Protein AF-A0A358D9J7-F1 (afdb_monomer)

Structure (mmCIF, N/CA/C/O backbone):
data_AF-A0A358D9J7-F1
#
_entry.id   AF-A0A358D9J7-F1
#
loop_
_atom_site.group_PDB
_atom_site.id
_atom_site.type_symbol
_atom_site.label_atom_id
_atom_site.label_alt_id
_atom_site.label_comp_id
_atom_site.label_asym_id
_atom_site.label_entity_id
_atom_site.label_seq_id
_atom_site.pdbx_PDB_ins_code
_atom_site.Cartn_x
_atom_site.Cartn_y
_atom_site.Cartn_z
_atom_site.occupancy
_atom_site.B_iso_or_equiv
_atom_site.auth_seq_id
_atom_site.auth_comp_id
_atom_site.auth_asym_id
_atom_site.auth_atom_id
_atom_site.pdbx_PDB_model_num
ATOM 1 N N . SER A 1 1 ? 4.243 9.238 10.527 1.00 75.19 1 SER A N 1
ATOM 2 C CA . SER A 1 1 ? 3.297 10.354 10.621 1.00 75.19 1 SER A CA 1
ATOM 3 C C . SER A 1 1 ? 2.630 10.282 11.977 1.00 75.19 1 SER A C 1
ATOM 5 O O . SER A 1 1 ? 2.667 9.205 12.562 1.00 75.19 1 SER A O 1
ATOM 7 N N . ILE A 1 2 ? 2.078 11.383 12.482 1.00 86.69 2 ILE A N 1
ATOM 8 C CA . ILE A 1 2 ? 1.336 11.395 13.754 1.00 86.69 2 ILE A CA 1
ATOM 9 C C . ILE A 1 2 ? -0.074 10.797 13.606 1.00 86.69 2 ILE A C 1
ATOM 11 O O . ILE A 1 2 ? -0.599 10.203 14.537 1.00 86.69 2 ILE A O 1
ATOM 15 N N . ASP A 1 3 ? -0.651 10.893 12.410 1.00 87.81 3 ASP A N 1
ATOM 16 C CA . ASP A 1 3 ? -2.022 10.502 12.066 1.00 87.81 3 ASP A CA 1
ATOM 17 C C . ASP A 1 3 ? -2.129 9.108 11.418 1.00 87.81 3 ASP A C 1
ATOM 19 O O . ASP A 1 3 ? -3.213 8.681 11.025 1.00 87.81 3 ASP A O 1
ATOM 23 N N . GLU A 1 4 ? -1.016 8.376 11.291 1.00 91.81 4 GLU A N 1
ATOM 24 C CA . GLU A 1 4 ? -0.994 7.060 10.650 1.00 91.81 4 GLU A CA 1
ATOM 25 C C . GLU A 1 4 ? -0.140 6.054 11.427 1.00 91.81 4 GLU A C 1
ATOM 27 O O . GLU A 1 4 ? 1.018 6.318 11.759 1.00 91.81 4 GLU A O 1
ATOM 32 N N . ALA A 1 5 ? -0.685 4.851 11.621 1.00 94.06 5 ALA A N 1
ATOM 33 C CA . ALA A 1 5 ? -0.001 3.722 12.240 1.00 94.06 5 ALA A CA 1
ATOM 34 C C . ALA A 1 5 ? -0.247 2.422 11.460 1.00 94.06 5 ALA A C 1
ATOM 36 O O . ALA A 1 5 ? -1.275 2.249 10.805 1.00 94.06 5 ALA A O 1
ATOM 37 N N . PHE A 1 6 ? 0.699 1.485 11.557 1.00 95.50 6 PHE A N 1
ATOM 38 C CA . PHE A 1 6 ? 0.512 0.104 11.111 1.00 95.50 6 PHE A CA 1
ATOM 39 C C . PHE A 1 6 ? 0.346 -0.800 12.324 1.00 95.50 6 PHE A C 1
ATOM 41 O O . PHE A 1 6 ? 1.127 -0.706 13.267 1.00 95.50 6 PHE A O 1
ATOM 48 N N . LEU A 1 7 ? -0.632 -1.701 12.270 1.00 95.25 7 LEU A N 1
ATOM 49 C CA . LEU A 1 7 ? -0.883 -2.688 13.313 1.00 95.25 7 LEU A CA 1
ATOM 50 C C . LEU A 1 7 ? -0.780 -4.090 12.713 1.00 95.25 7 LEU A C 1
ATOM 52 O O . LEU A 1 7 ? -1.409 -4.384 11.698 1.00 95.25 7 LEU A O 1
ATOM 56 N N . ASP A 1 8 ? -0.011 -4.962 13.361 1.00 95.25 8 ASP A N 1
ATOM 57 C CA . ASP A 1 8 ? -0.056 -6.398 13.099 1.00 95.25 8 ASP A CA 1
ATOM 58 C C . ASP A 1 8 ? -1.020 -7.055 14.085 1.00 95.25 8 ASP A C 1
ATOM 60 O O . ASP A 1 8 ? -0.745 -7.161 15.279 1.00 95.25 8 ASP A O 1
ATOM 64 N N . VAL A 1 9 ? -2.171 -7.487 13.578 1.00 94.75 9 VAL A N 1
ATOM 65 C CA . VAL A 1 9 ? -3.246 -8.049 14.403 1.00 94.75 9 VAL A CA 1
ATOM 66 C C . VAL A 1 9 ? -3.216 -9.574 14.472 1.00 94.75 9 VAL A C 1
ATOM 68 O O . VAL A 1 9 ? -4.110 -10.157 15.079 1.00 94.75 9 VAL A O 1
ATOM 71 N N . ARG A 1 10 ? -2.218 -10.254 13.882 1.00 92.75 10 ARG A N 1
ATOM 72 C CA . ARG A 1 10 ? -2.178 -11.730 13.815 1.00 92.75 10 ARG A CA 1
ATOM 73 C C . ARG A 1 10 ? -2.322 -12.382 15.193 1.00 92.75 10 ARG A C 1
ATOM 75 O O . ARG A 1 10 ? -3.147 -13.281 15.344 1.00 92.75 10 ARG A O 1
ATOM 82 N N . GLY A 1 11 ? -1.600 -11.876 16.195 1.00 93.00 11 GLY A N 1
ATOM 83 C CA . GLY A 1 11 ? -1.674 -12.361 17.580 1.00 93.00 11 GLY A CA 1
ATOM 84 C C . GLY A 1 11 ? -2.964 -11.983 18.324 1.00 93.00 11 GLY A C 1
ATOM 85 O O . GLY A 1 11 ? -3.346 -12.655 19.275 1.00 93.00 11 GLY A O 1
ATOM 86 N N . ALA A 1 12 ? -3.678 -10.953 17.866 1.00 92.94 12 ALA A N 1
ATOM 87 C CA . ALA A 1 12 ? -4.896 -10.443 18.498 1.00 92.94 12 ALA A CA 1
ATOM 88 C C . ALA A 1 12 ? -6.167 -11.201 18.069 1.00 92.94 12 ALA A C 1
ATOM 90 O O . ALA A 1 12 ? -7.204 -11.086 18.721 1.00 92.94 12 ALA A O 1
ATOM 91 N N . ARG A 1 13 ? -6.099 -12.002 16.995 1.00 93.31 13 ARG A N 1
ATOM 92 C CA . ARG A 1 13 ? -7.280 -12.618 16.362 1.00 93.31 13 ARG A CA 1
ATOM 93 C C . ARG A 1 13 ? -8.073 -13.554 17.271 1.00 93.31 13 ARG A C 1
ATOM 95 O O . ARG A 1 13 ? -9.287 -13.643 17.132 1.00 93.31 13 ARG A O 1
ATOM 102 N N . ARG A 1 14 ? -7.405 -14.254 18.194 1.00 93.31 14 ARG A N 1
ATOM 103 C CA . ARG A 1 14 ? -8.075 -15.160 19.146 1.00 93.31 14 ARG A CA 1
ATOM 104 C C . ARG A 1 14 ? -8.889 -14.412 20.201 1.00 93.31 14 ARG A C 1
ATOM 106 O O . ARG A 1 14 ? -9.892 -14.937 20.657 1.00 93.31 14 ARG A O 1
ATOM 113 N N . LEU A 1 15 ? -8.452 -13.210 20.573 1.00 94.50 15 LEU A N 1
ATOM 114 C CA . LEU A 1 15 ? -9.084 -12.396 21.612 1.00 94.50 15 LEU A CA 1
ATOM 115 C C . LEU A 1 15 ? -10.160 -11.472 21.033 1.00 94.50 15 LEU A C 1
ATOM 117 O 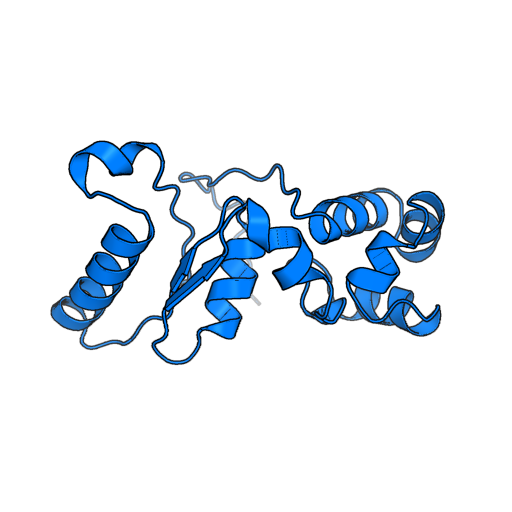O . LEU A 1 15 ? -11.228 -11.325 21.610 1.00 94.50 15 LEU A O 1
ATOM 121 N N . TRP A 1 16 ? -9.877 -10.867 19.878 1.00 94.12 16 TRP A N 1
ATOM 122 C CA . TRP A 1 16 ? -10.671 -9.764 19.326 1.00 94.12 16 TRP A CA 1
ATOM 123 C C . TRP A 1 16 ? -11.357 -10.103 17.992 1.00 94.12 16 TRP A C 1
ATOM 125 O O . TRP A 1 16 ? -12.042 -9.267 17.402 1.00 94.12 16 TRP A O 1
ATOM 135 N N . GLY A 1 17 ? -11.188 -11.333 17.501 1.00 95.00 17 GLY A N 1
ATOM 136 C CA . GLY A 1 17 ? -11.842 -11.837 16.297 1.00 95.00 17 GLY A CA 1
ATOM 137 C C . GLY A 1 17 ? -11.128 -11.487 14.988 1.00 95.00 17 GLY A C 1
ATOM 138 O O . GLY A 1 17 ? -9.905 -11.371 14.906 1.00 95.00 17 GLY A O 1
ATOM 139 N N . SER A 1 18 ? -11.902 -11.390 13.905 1.00 95.06 18 SER A N 1
ATOM 140 C CA . SER A 1 18 ? -11.356 -11.162 12.560 1.00 95.06 18 SER A CA 1
ATOM 141 C C . SER A 1 18 ? -10.675 -9.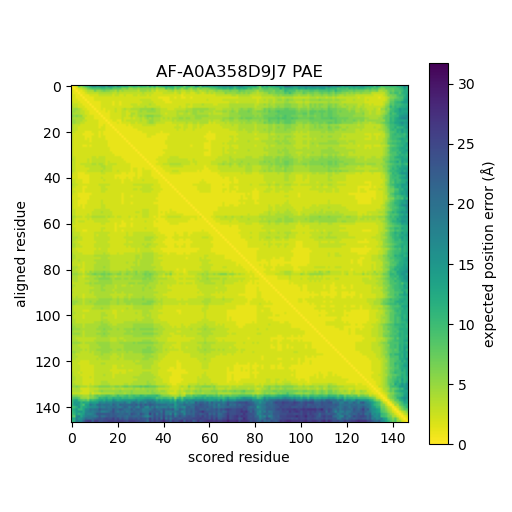786 12.428 1.00 95.06 18 SER A C 1
ATOM 143 O O . SER A 1 18 ? -11.064 -8.849 13.129 1.00 95.06 18 SER A O 1
ATOM 145 N N . PRO A 1 19 ? -9.731 -9.596 11.481 1.00 93.69 19 PRO A N 1
ATOM 146 C CA . PRO A 1 19 ? -9.177 -8.271 11.187 1.00 93.69 19 PRO A CA 1
ATOM 147 C C . PRO A 1 19 ? -10.247 -7.201 10.919 1.00 93.69 19 PRO A C 1
ATOM 149 O O . PRO A 1 19 ? -10.089 -6.062 11.346 1.00 93.69 19 PRO A O 1
ATOM 152 N N . GLY A 1 20 ? -11.367 -7.565 10.281 1.00 95.69 20 GLY A N 1
ATOM 153 C CA . GLY A 1 20 ? -12.490 -6.650 10.053 1.00 95.69 20 GLY A CA 1
ATOM 154 C C . GLY A 1 20 ? -13.279 -6.302 11.318 1.00 95.69 20 GLY A C 1
ATOM 155 O O . GLY A 1 20 ? -13.796 -5.192 11.437 1.00 95.69 20 GLY A O 1
ATOM 156 N N . THR A 1 21 ? -13.359 -7.217 12.285 1.00 97.06 21 THR A N 1
ATOM 157 C CA . THR A 1 21 ? -13.919 -6.937 13.618 1.00 97.06 21 THR A CA 1
ATOM 158 C C . THR A 1 21 ? -13.026 -5.953 14.366 1.00 97.06 21 THR A C 1
ATOM 160 O O . THR A 1 21 ? -13.506 -4.915 14.816 1.00 97.06 21 THR A O 1
ATOM 163 N N . ILE A 1 22 ? -11.720 -6.228 14.406 1.00 97.06 22 ILE A N 1
ATOM 164 C CA . ILE A 1 22 ? -10.724 -5.368 15.058 1.00 97.06 22 ILE A CA 1
ATOM 165 C C . ILE A 1 22 ? -10.721 -3.968 14.429 1.00 97.06 22 ILE A C 1
ATOM 167 O O . ILE A 1 22 ? -10.742 -2.973 15.146 1.00 97.06 22 ILE A O 1
ATOM 171 N N . ALA A 1 23 ? -10.761 -3.873 13.098 1.00 96.94 23 ALA A N 1
ATOM 172 C CA . ALA A 1 23 ? -10.788 -2.596 12.392 1.00 96.94 23 ALA A CA 1
ATOM 173 C C . ALA A 1 23 ? -12.036 -1.757 12.718 1.00 96.94 23 ALA A C 1
ATOM 175 O O . ALA A 1 23 ? -11.918 -0.557 12.955 1.00 96.94 23 ALA A O 1
ATOM 176 N N . ARG A 1 24 ? -13.228 -2.372 12.767 1.00 97.81 24 ARG A N 1
ATOM 177 C CA . ARG A 1 24 ? -14.465 -1.673 13.164 1.00 97.81 24 ARG A CA 1
ATOM 178 C C . ARG A 1 24 ? -14.413 -1.200 14.613 1.00 97.81 24 ARG A C 1
ATOM 180 O O . ARG A 1 24 ? -14.768 -0.057 14.879 1.00 97.81 24 ARG A O 1
ATOM 187 N N . MET A 1 25 ? -13.923 -2.051 15.514 1.00 97.25 25 MET A N 1
ATOM 188 C CA . MET A 1 25 ? -13.727 -1.705 16.923 1.00 97.25 25 MET A CA 1
ATOM 189 C C . MET A 1 25 ? -12.777 -0.511 17.079 1.00 97.25 25 MET A C 1
ATOM 191 O O . MET A 1 25 ? -13.093 0.421 17.809 1.00 97.25 25 MET A O 1
ATOM 195 N N . LEU A 1 26 ? -11.645 -0.503 16.366 1.00 96.19 26 LEU A N 1
ATOM 196 C CA . LEU A 1 26 ? -10.693 0.612 16.392 1.00 96.19 26 LEU A CA 1
ATOM 197 C C . LEU A 1 26 ? -11.325 1.918 15.907 1.00 96.19 26 LEU A C 1
ATOM 199 O O . LEU A 1 26 ? -11.147 2.945 16.551 1.00 96.19 26 LEU A O 1
ATOM 203 N N . ARG A 1 27 ? -12.085 1.886 14.807 1.00 97.69 27 ARG A N 1
ATOM 204 C CA . ARG A 1 27 ? -12.767 3.081 14.285 1.00 97.69 27 ARG A CA 1
ATOM 205 C C . ARG A 1 27 ? -13.776 3.655 15.278 1.00 97.69 27 ARG A C 1
ATOM 207 O O . ARG A 1 27 ? -13.776 4.863 15.494 1.00 97.69 27 ARG A O 1
ATOM 214 N N . ALA A 1 28 ? -14.596 2.797 15.889 1.00 98.00 28 ALA A N 1
ATOM 215 C CA . ALA A 1 28 ? -15.546 3.211 16.921 1.00 98.00 28 ALA A CA 1
ATOM 216 C C . ALA A 1 28 ? -14.818 3.825 18.123 1.00 98.00 28 ALA A C 1
ATOM 218 O O . ALA A 1 28 ? -15.101 4.949 18.510 1.00 98.00 28 ALA A O 1
ATOM 219 N N . ARG A 1 29 ? -13.784 3.147 18.628 1.00 97.56 29 ARG A N 1
ATOM 220 C CA . ARG A 1 29 ? -13.011 3.621 19.778 1.00 97.56 29 ARG A CA 1
ATOM 221 C C . ARG A 1 29 ? -12.309 4.958 19.523 1.00 97.56 29 ARG A C 1
ATOM 223 O O . ARG A 1 29 ? -12.331 5.821 20.389 1.00 97.56 29 ARG A O 1
ATOM 230 N N . VAL A 1 30 ? -11.728 5.160 18.335 1.00 97.31 30 VAL A N 1
ATOM 231 C CA . VAL A 1 30 ? -11.126 6.452 17.957 1.00 97.31 30 VAL A CA 1
ATOM 232 C C . VAL A 1 30 ? -12.180 7.557 17.956 1.00 97.31 30 VAL A C 1
ATOM 234 O O . VAL A 1 30 ? -11.925 8.626 18.512 1.00 97.31 30 VAL A O 1
ATOM 237 N N . ARG A 1 31 ? -13.370 7.305 17.393 1.00 97.94 31 ARG A N 1
ATOM 238 C CA . ARG A 1 31 ? -14.482 8.261 17.455 1.00 97.94 31 ARG A CA 1
ATOM 239 C C . ARG A 1 31 ? -14.864 8.577 18.897 1.00 97.94 31 ARG A C 1
ATOM 241 O O . ARG A 1 31 ? -14.969 9.753 19.224 1.00 97.94 31 ARG A O 1
ATOM 248 N N . ASP A 1 32 ? -15.082 7.555 19.713 1.00 98.38 32 ASP A N 1
ATOM 249 C CA . ASP A 1 32 ? -15.618 7.707 21.067 1.00 98.38 32 ASP A CA 1
ATOM 250 C C . ASP A 1 32 ? -14.630 8.433 21.989 1.00 98.38 32 ASP A C 1
ATOM 252 O O . ASP A 1 32 ? -15.030 9.282 22.780 1.00 98.38 32 ASP A O 1
ATOM 256 N N . GLU A 1 33 ? -13.331 8.142 21.864 1.00 98.19 33 GLU A N 1
ATOM 257 C CA . GLU A 1 33 ? -12.296 8.710 22.736 1.00 98.19 33 GLU A CA 1
ATOM 258 C C . GLU A 1 33 ? -11.792 10.087 22.276 1.00 98.19 33 GLU A C 1
ATOM 260 O O . GLU A 1 33 ? -11.321 10.867 23.100 1.00 98.19 33 GLU A O 1
ATOM 265 N N . THR A 1 34 ? -11.857 10.400 20.975 1.00 97.12 34 THR A N 1
ATOM 266 C CA . THR A 1 34 ? -11.231 11.623 20.422 1.00 97.12 34 THR A CA 1
ATOM 267 C C . THR A 1 34 ? -12.194 12.550 19.685 1.00 97.12 34 THR A C 1
ATOM 269 O O . THR A 1 34 ? -11.841 13.684 19.374 1.00 97.12 34 THR A O 1
ATOM 272 N N . GLY A 1 35 ? -13.391 12.074 19.341 1.00 97.50 35 GLY A N 1
ATOM 273 C CA . GLY A 1 35 ? -14.318 12.772 18.454 1.00 97.50 35 GLY A CA 1
ATOM 274 C C . GLY A 1 35 ? -13.932 12.734 16.968 1.00 97.50 35 GLY A C 1
ATOM 275 O O . GLY A 1 35 ? -14.690 13.251 16.148 1.00 97.50 35 GLY A O 1
ATOM 276 N N . LEU A 1 36 ? -12.813 12.105 16.577 1.00 96.94 36 LEU A N 1
ATOM 277 C CA . LEU A 1 36 ? -12.277 12.114 15.203 1.00 96.94 36 LEU A CA 1
ATOM 278 C C . LEU A 1 36 ? -12.642 10.862 14.381 1.00 96.94 36 LEU A C 1
ATOM 280 O O . LEU A 1 36 ? -12.862 9.780 14.918 1.00 96.94 36 LEU A O 1
ATOM 284 N N . THR A 1 37 ? -12.779 11.023 13.053 1.00 97.06 37 THR A N 1
ATOM 285 C CA . THR A 1 37 ? -12.956 9.896 12.111 1.00 97.06 37 THR A CA 1
ATOM 286 C C . THR A 1 37 ? -11.597 9.256 11.853 1.00 97.06 37 THR A C 1
ATOM 288 O O . THR A 1 37 ? -10.567 9.931 11.874 1.00 97.06 37 THR A O 1
ATOM 291 N N . CYS A 1 38 ? -11.579 7.968 11.518 1.00 96.62 38 CYS A N 1
ATOM 292 C CA . CYS A 1 38 ? -10.403 7.373 10.899 1.00 96.62 38 CYS A CA 1
ATOM 293 C C . CYS A 1 38 ? -10.801 6.360 9.826 1.00 96.62 38 CYS A C 1
ATOM 295 O O . CYS A 1 38 ? -11.805 5.648 9.933 1.00 96.62 38 CYS A O 1
ATOM 297 N N . SER A 1 39 ? -9.993 6.316 8.769 1.00 98.19 39 SER A N 1
ATOM 298 C CA . SER A 1 39 ? -10.109 5.317 7.713 1.00 98.19 39 SER A CA 1
ATOM 299 C C . SER A 1 39 ? -9.130 4.186 7.970 1.00 98.19 39 SER A C 1
ATOM 301 O O . SER A 1 39 ? -7.979 4.422 8.338 1.00 98.19 39 SER A O 1
ATOM 303 N N . VAL A 1 40 ? -9.575 2.950 7.762 1.00 98.31 40 VAL A N 1
ATOM 304 C CA . VAL A 1 40 ? -8.753 1.759 7.996 1.00 98.31 40 VAL A CA 1
ATOM 305 C C . VAL A 1 40 ? -8.666 0.931 6.720 1.00 98.31 40 VAL A C 1
ATOM 307 O O . VAL A 1 40 ? -9.653 0.733 6.011 1.00 98.31 40 VAL A O 1
ATOM 310 N N . GLY A 1 41 ? -7.458 0.460 6.426 1.00 98.06 41 GLY A N 1
ATOM 311 C CA . GLY A 1 41 ? -7.175 -0.521 5.388 1.00 98.06 41 GLY A CA 1
ATOM 312 C C . GLY A 1 41 ? -6.593 -1.774 6.025 1.00 98.06 41 GLY A C 1
ATOM 313 O O . GLY A 1 41 ? -5.678 -1.668 6.842 1.00 98.06 41 GLY A O 1
ATOM 314 N N . ALA A 1 42 ? -7.105 -2.948 5.668 1.00 97.81 42 ALA A N 1
ATOM 315 C CA . ALA A 1 42 ? -6.592 -4.228 6.151 1.00 97.81 42 ALA A CA 1
ATOM 316 C C . ALA A 1 42 ? -6.243 -5.140 4.973 1.00 97.81 42 ALA A C 1
ATOM 318 O O . ALA A 1 42 ? -7.040 -5.289 4.051 1.00 97.81 42 ALA A O 1
ATOM 319 N N . ALA A 1 43 ? -5.059 -5.748 5.009 1.00 97.56 43 ALA A N 1
ATOM 320 C CA . ALA A 1 43 ? -4.594 -6.690 3.995 1.00 97.56 43 ALA A CA 1
ATOM 321 C C . ALA A 1 43 ? -3.499 -7.608 4.558 1.00 97.56 43 ALA A C 1
ATOM 323 O O . ALA A 1 43 ? -3.028 -7.402 5.678 1.00 97.56 43 ALA A O 1
ATOM 324 N N . ALA A 1 44 ? -3.068 -8.593 3.765 1.00 96.06 44 ALA A N 1
ATOM 325 C CA . ALA A 1 44 ? -2.003 -9.529 4.136 1.00 96.06 44 ALA A CA 1
ATOM 326 C C . ALA A 1 44 ? -0.621 -8.863 4.282 1.00 96.06 44 ALA A C 1
ATOM 328 O O . ALA A 1 44 ? 0.214 -9.334 5.052 1.00 96.06 44 ALA A O 1
ATOM 329 N N . THR A 1 45 ? -0.378 -7.752 3.576 1.00 96.81 45 THR A N 1
ATOM 330 C CA . THR A 1 45 ? 0.900 -7.032 3.612 1.00 96.81 45 THR A CA 1
ATOM 331 C C . THR A 1 45 ? 0.731 -5.539 3.879 1.00 96.81 45 THR A C 1
ATOM 333 O O . THR A 1 45 ? -0.312 -4.947 3.588 1.00 96.81 45 THR A O 1
ATOM 336 N N . LYS A 1 46 ? 1.778 -4.897 4.424 1.00 95.94 46 LYS A N 1
ATOM 337 C CA . LYS A 1 46 ? 1.760 -3.459 4.761 1.00 95.94 46 LYS A CA 1
ATOM 338 C C . LYS A 1 46 ? 1.486 -2.584 3.545 1.00 95.94 46 LYS A C 1
ATOM 340 O O . LYS A 1 46 ? 0.727 -1.626 3.647 1.00 95.94 46 LYS A O 1
ATOM 345 N N . HIS A 1 47 ? 2.094 -2.913 2.410 1.00 96.88 47 HIS A N 1
ATOM 346 C CA . HIS A 1 47 ? 1.860 -2.222 1.149 1.00 96.88 47 HIS A CA 1
ATOM 347 C C . HIS A 1 47 ? 0.386 -2.179 0.753 1.00 96.88 47 HIS A C 1
ATOM 349 O O . HIS A 1 47 ? -0.165 -1.091 0.577 1.00 96.88 47 HIS A O 1
ATOM 355 N N . VAL A 1 48 ? -0.262 -3.340 0.687 1.00 98.00 48 VAL A N 1
ATOM 356 C CA . VAL A 1 48 ? -1.666 -3.426 0.276 1.00 98.00 48 VAL A CA 1
ATOM 357 C C . VAL A 1 48 ? -2.570 -2.779 1.326 1.00 98.00 48 VAL A C 1
ATOM 359 O O . VAL A 1 48 ? -3.481 -2.038 0.969 1.00 98.00 48 VAL A O 1
ATOM 362 N N . ALA A 1 49 ? -2.269 -2.950 2.620 1.00 97.75 49 ALA A N 1
ATOM 363 C CA . ALA A 1 49 ? -3.020 -2.312 3.702 1.00 97.75 49 ALA A CA 1
ATOM 364 C C . ALA A 1 49 ? -2.951 -0.776 3.627 1.00 97.75 49 ALA A C 1
ATOM 366 O O . ALA A 1 49 ? -3.965 -0.104 3.813 1.00 97.75 49 ALA A O 1
ATOM 367 N N . LYS A 1 50 ? -1.781 -0.212 3.295 1.00 96.94 50 LYS A N 1
ATOM 368 C CA . LYS A 1 50 ? -1.601 1.236 3.114 1.00 96.94 50 LYS A CA 1
ATOM 369 C C . LYS A 1 50 ? -2.363 1.768 1.903 1.00 96.94 50 LYS A C 1
ATOM 371 O O . LYS A 1 50 ? -2.955 2.840 1.976 1.00 96.94 50 LYS A O 1
ATOM 376 N N . MET A 1 51 ? -2.365 1.034 0.793 1.00 97.50 51 MET A N 1
ATOM 377 C CA . MET A 1 51 ? -3.156 1.416 -0.379 1.00 97.50 51 MET A CA 1
ATOM 378 C C . MET A 1 51 ? -4.656 1.350 -0.081 1.00 97.50 51 MET A C 1
ATOM 380 O O . MET A 1 51 ? -5.389 2.283 -0.404 1.00 97.50 51 MET A O 1
ATOM 384 N N . ALA A 1 52 ? -5.100 0.283 0.586 1.00 97.75 52 ALA A N 1
ATOM 385 C CA . ALA A 1 52 ? -6.487 0.117 0.991 1.00 97.75 52 ALA A CA 1
ATOM 386 C C . ALA A 1 52 ? -6.947 1.235 1.939 1.00 97.75 52 ALA A C 1
ATOM 388 O O . ALA A 1 52 ? -8.050 1.746 1.771 1.00 97.75 52 ALA A O 1
ATOM 389 N N . SER A 1 53 ? -6.101 1.661 2.887 1.00 97.31 53 SER A N 1
ATOM 390 C CA . SER A 1 53 ? -6.449 2.737 3.823 1.00 97.31 53 SER A CA 1
ATOM 391 C C . SER A 1 53 ? -6.540 4.101 3.147 1.00 97.31 53 SER A C 1
ATOM 393 O O . SER A 1 53 ? -7.390 4.904 3.513 1.00 97.31 53 SER A O 1
ATOM 395 N N . THR A 1 54 ? -5.703 4.370 2.142 1.00 96.06 54 THR A N 1
ATOM 396 C CA . THR A 1 54 ? -5.822 5.587 1.330 1.00 96.06 54 THR A CA 1
ATOM 397 C C . THR A 1 54 ? -7.116 5.583 0.515 1.00 96.06 54 THR A C 1
ATOM 399 O O . THR A 1 54 ? -7.801 6.600 0.477 1.00 96.06 54 THR A O 1
ATOM 402 N N . LEU A 1 55 ? -7.477 4.451 -0.099 1.00 96.31 55 LEU A N 1
ATOM 403 C CA . LEU A 1 55 ? -8.701 4.329 -0.903 1.00 96.31 55 LEU A CA 1
ATOM 404 C C . LEU A 1 55 ? -9.987 4.316 -0.071 1.00 96.31 55 LEU A C 1
ATOM 406 O O . LEU A 1 55 ? -11.049 4.607 -0.610 1.00 96.31 55 LEU A O 1
ATOM 410 N N . SER A 1 56 ? -9.911 3.981 1.217 1.00 96.88 56 SER A N 1
ATOM 411 C CA . SER A 1 56 ? -11.067 4.010 2.115 1.00 96.88 56 SER A CA 1
ATOM 412 C C . SER A 1 56 ? -11.330 5.387 2.729 1.00 96.88 56 SER A C 1
ATOM 414 O O . SER A 1 56 ? -12.255 5.528 3.524 1.00 96.88 56 SER A O 1
ATOM 416 N N . LYS A 1 57 ? -10.546 6.419 2.394 1.00 96.19 57 LYS A N 1
ATOM 417 C CA . LYS A 1 57 ? -10.810 7.787 2.858 1.00 96.19 57 LYS A CA 1
ATOM 418 C C . LYS A 1 57 ? -11.989 8.421 2.096 1.00 96.19 57 LYS A C 1
ATOM 420 O O . LYS A 1 57 ? -12.091 8.215 0.889 1.00 96.19 57 LYS A O 1
ATOM 425 N N . PRO A 1 58 ? -12.808 9.264 2.758 1.00 97.06 58 PRO A N 1
ATOM 426 C CA . PRO A 1 58 ? -12.838 9.541 4.200 1.00 97.06 58 PRO A CA 1
ATOM 427 C C . PRO A 1 58 ? -13.694 8.527 4.985 1.00 97.06 58 PRO A C 1
ATOM 429 O O . PRO A 1 58 ? -14.626 7.946 4.447 1.00 97.06 58 PRO A O 1
ATOM 432 N N . ASP A 1 59 ? -13.379 8.335 6.272 1.00 96.62 59 ASP A N 1
ATOM 433 C CA . ASP A 1 59 ? -14.147 7.532 7.249 1.00 96.62 59 ASP A CA 1
ATOM 434 C C . ASP A 1 59 ? -14.585 6.119 6.791 1.00 96.62 59 ASP A C 1
ATOM 436 O O . ASP A 1 59 ? -15.584 5.575 7.253 1.00 96.62 59 ASP A O 1
ATOM 440 N N . GLY A 1 60 ? -13.849 5.488 5.876 1.00 97.62 60 GLY A N 1
ATOM 441 C CA . GLY A 1 60 ? -14.161 4.146 5.393 1.00 97.62 60 GLY A CA 1
ATOM 442 C C . GLY A 1 60 ? -13.311 3.030 5.994 1.00 97.62 60 GLY A C 1
ATOM 443 O O . GLY A 1 60 ? -12.298 3.222 6.670 1.00 97.62 60 GLY A O 1
ATOM 444 N N . LEU A 1 61 ? -13.730 1.808 5.685 1.00 98.00 61 LEU A N 1
ATOM 445 C CA . LEU A 1 61 ? -13.005 0.577 5.959 1.00 98.00 61 LEU A CA 1
ATOM 446 C C . LEU A 1 61 ? -12.913 -0.219 4.659 1.00 98.00 61 LEU A C 1
ATOM 448 O O . LEU A 1 61 ? -13.942 -0.550 4.078 1.00 98.00 61 LEU A O 1
ATOM 452 N N . LEU A 1 62 ? -11.696 -0.554 4.233 1.00 98.31 62 LEU A N 1
ATOM 453 C CA . LEU A 1 62 ? -11.468 -1.436 3.092 1.00 98.31 62 LEU A CA 1
ATOM 454 C C . LEU A 1 62 ? -10.597 -2.619 3.510 1.00 98.31 62 LEU A C 1
ATOM 456 O O . LEU A 1 62 ? -9.501 -2.449 4.045 1.00 98.31 62 LEU A O 1
ATOM 460 N N . ILE A 1 63 ? -11.097 -3.824 3.259 1.00 97.94 63 ILE A N 1
ATOM 461 C CA . ILE A 1 63 ? -10.397 -5.074 3.540 1.00 97.94 63 ILE A CA 1
ATOM 462 C C . ILE A 1 63 ? -10.094 -5.733 2.201 1.00 97.94 63 ILE A C 1
ATOM 464 O O . ILE A 1 63 ? -11.008 -5.986 1.422 1.00 97.94 63 ILE A O 1
ATOM 468 N N . VAL A 1 64 ? -8.819 -6.006 1.946 1.00 98.06 64 VAL A N 1
ATOM 469 C CA . VAL A 1 64 ? -8.357 -6.737 0.767 1.00 98.06 64 VAL A CA 1
ATOM 470 C C . VAL A 1 64 ? -7.897 -8.107 1.242 1.00 98.06 64 VAL A C 1
ATOM 472 O O . VAL A 1 64 ? -6.899 -8.216 1.962 1.00 98.06 64 VAL A O 1
ATOM 475 N N . ALA A 1 65 ? -8.647 -9.152 0.890 1.00 96.81 65 ALA A N 1
ATOM 476 C CA . ALA A 1 65 ? -8.229 -10.510 1.198 1.00 96.81 65 ALA A CA 1
ATOM 477 C C . ALA A 1 65 ? -6.952 -10.860 0.421 1.00 96.81 65 ALA A C 1
ATOM 479 O O . ALA A 1 65 ? -6.670 -10.309 -0.644 1.00 96.81 65 ALA A O 1
ATOM 480 N N . GLU A 1 66 ? -6.167 -11.796 0.950 1.00 95.88 66 GLU A N 1
ATOM 481 C CA . GLU A 1 66 ? -4.926 -12.229 0.302 1.00 95.88 66 GLU A CA 1
ATOM 482 C C . GLU A 1 66 ? -5.183 -12.739 -1.125 1.00 95.88 66 GLU A C 1
ATOM 484 O O . GLU A 1 66 ? -4.510 -12.308 -2.058 1.00 95.88 66 GLU A O 1
ATOM 489 N N . ALA A 1 67 ? -6.233 -13.547 -1.307 1.00 97.50 67 ALA A N 1
ATOM 490 C CA . ALA A 1 67 ? -6.654 -14.066 -2.609 1.00 97.50 67 ALA A CA 1
ATOM 491 C C . ALA A 1 67 ? -7.055 -12.965 -3.612 1.00 97.50 67 ALA A C 1
ATOM 493 O O . ALA A 1 67 ? -6.823 -13.111 -4.809 1.00 97.50 67 ALA A O 1
ATOM 494 N N . ASP A 1 68 ? -7.578 -11.836 -3.127 1.00 97.88 68 ASP A N 1
ATOM 495 C CA . ASP A 1 68 ? -8.036 -10.722 -3.967 1.00 97.88 68 ASP A CA 1
ATOM 496 C C . ASP A 1 68 ? -6.920 -9.713 -4.273 1.00 97.88 68 ASP A C 1
ATOM 498 O O . ASP A 1 68 ? -7.126 -8.753 -5.017 1.00 97.88 68 ASP A O 1
ATOM 502 N N . THR A 1 69 ? -5.721 -9.900 -3.708 1.00 97.75 69 THR A N 1
ATOM 503 C CA . THR A 1 69 ? -4.634 -8.912 -3.787 1.00 97.75 69 THR A CA 1
ATOM 504 C C . THR A 1 69 ? -4.221 -8.626 -5.228 1.00 97.75 69 THR A C 1
ATOM 506 O O . THR A 1 69 ? -4.059 -7.462 -5.595 1.00 97.75 69 THR A O 1
ATOM 509 N N . ALA A 1 70 ? -4.093 -9.657 -6.066 1.00 96.44 70 ALA A N 1
ATOM 510 C CA . ALA A 1 70 ? -3.716 -9.478 -7.466 1.00 96.44 70 ALA A CA 1
ATOM 511 C C . ALA A 1 70 ? -4.763 -8.654 -8.235 1.00 96.44 70 ALA A C 1
ATOM 513 O O . ALA A 1 70 ? -4.414 -7.672 -8.889 1.00 96.44 70 ALA A O 1
ATOM 514 N N . ALA A 1 71 ? -6.047 -8.998 -8.090 1.00 97.88 71 ALA A N 1
ATOM 515 C CA . ALA A 1 71 ? -7.151 -8.286 -8.732 1.00 97.88 71 ALA A CA 1
ATOM 516 C C . ALA A 1 71 ? -7.286 -6.840 -8.223 1.00 97.88 71 ALA A C 1
ATOM 518 O O . ALA A 1 71 ? -7.550 -5.923 -8.998 1.00 97.88 71 ALA A O 1
ATOM 519 N N . PHE A 1 72 ? -7.055 -6.616 -6.927 1.00 98.31 72 PHE A N 1
ATOM 520 C CA . PHE A 1 72 ? -7.078 -5.287 -6.321 1.00 98.31 72 PHE A CA 1
ATOM 521 C C . PHE A 1 72 ? -5.962 -4.372 -6.847 1.00 98.31 72 PHE A C 1
ATOM 523 O O . PHE A 1 72 ? -6.192 -3.169 -7.036 1.00 98.31 72 PHE A O 1
ATOM 530 N N . LEU A 1 73 ? -4.762 -4.928 -7.047 1.00 98.31 73 LEU A N 1
ATOM 531 C CA . LEU A 1 73 ? -3.574 -4.189 -7.465 1.00 98.31 73 LEU A CA 1
ATOM 532 C C . LEU A 1 73 ? -3.541 -3.927 -8.970 1.00 98.31 73 LEU A C 1
ATOM 534 O O . LEU A 1 73 ? -3.244 -2.801 -9.355 1.00 98.31 73 LEU A O 1
ATOM 538 N N . ALA A 1 74 ? -3.865 -4.920 -9.803 1.00 98.06 74 ALA A N 1
ATOM 539 C CA . ALA A 1 74 ? -3.698 -4.869 -11.258 1.00 98.06 74 ALA A CA 1
ATOM 540 C C . ALA A 1 74 ? -4.181 -3.564 -11.936 1.00 98.06 74 ALA A C 1
ATOM 542 O O . ALA A 1 74 ? -3.392 -2.971 -12.674 1.00 98.06 74 ALA A O 1
ATOM 543 N N . PRO A 1 75 ? -5.397 -3.037 -11.671 1.00 98.06 75 PRO A N 1
ATOM 544 C CA . PRO A 1 75 ? -5.888 -1.841 -12.361 1.00 98.06 75 PRO A CA 1
ATOM 545 C C . PRO A 1 75 ? -5.301 -0.527 -11.820 1.00 98.06 75 PRO A C 1
ATOM 547 O O . PRO A 1 75 ? -5.650 0.554 -12.295 1.00 98.06 75 PRO A O 1
ATOM 550 N N . ARG A 1 76 ? -4.470 -0.566 -10.772 1.00 97.81 76 ARG A N 1
ATOM 551 C CA . ARG A 1 76 ? -3.957 0.646 -10.122 1.00 97.81 76 ARG A CA 1
ATOM 552 C C . ARG A 1 76 ? -2.814 1.241 -10.930 1.00 97.81 76 ARG A C 1
ATOM 554 O O . ARG A 1 76 ? -2.008 0.520 -11.504 1.00 97.81 76 ARG A O 1
ATOM 561 N N . SER A 1 77 ? -2.717 2.568 -10.929 1.00 98.06 77 SER A N 1
ATOM 562 C CA . SER A 1 77 ? -1.549 3.261 -11.476 1.00 98.06 77 SER A CA 1
ATOM 563 C C . SER A 1 77 ? -0.282 2.876 -10.707 1.00 98.06 77 SER A C 1
ATOM 565 O O . SER A 1 77 ? -0.326 2.700 -9.486 1.00 98.06 77 SER A O 1
ATOM 567 N N . VAL A 1 78 ? 0.868 2.844 -11.385 1.00 97.56 78 VAL A N 1
ATOM 568 C CA . VAL A 1 78 ? 2.186 2.693 -10.739 1.00 97.56 78 VAL A CA 1
ATOM 569 C C . VAL A 1 78 ? 2.451 3.771 -9.682 1.00 97.56 78 VAL A C 1
ATOM 571 O O . VAL A 1 78 ? 3.138 3.504 -8.698 1.00 97.56 78 VAL A O 1
ATOM 574 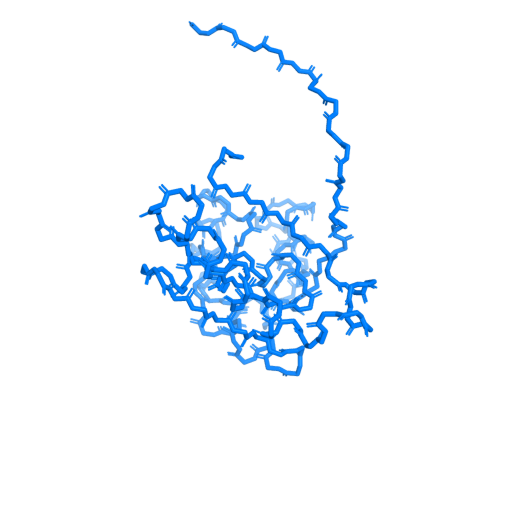N N . ARG A 1 79 ? 1.836 4.956 -9.813 1.00 96.62 79 ARG A N 1
ATOM 575 C CA . ARG A 1 79 ? 1.887 6.040 -8.813 1.00 96.62 79 ARG A CA 1
ATOM 576 C C . ARG A 1 79 ? 1.214 5.675 -7.492 1.00 96.62 79 ARG A C 1
ATOM 578 O O . ARG A 1 79 ? 1.539 6.255 -6.462 1.00 96.62 79 ARG A O 1
ATOM 585 N N . ALA A 1 80 ? 0.278 4.727 -7.507 1.00 95.00 80 ALA A N 1
ATOM 586 C CA . ALA A 1 80 ? -0.416 4.277 -6.306 1.00 95.00 80 ALA A CA 1
ATOM 587 C C . ALA A 1 80 ? 0.424 3.295 -5.472 1.00 95.00 80 ALA A C 1
ATOM 589 O O . ALA A 1 80 ? 0.084 3.032 -4.316 1.00 95.00 80 ALA A O 1
ATOM 590 N N . LEU A 1 81 ? 1.515 2.747 -6.024 1.00 94.94 81 LEU A N 1
ATOM 591 C CA . LEU A 1 81 ? 2.356 1.803 -5.303 1.00 94.94 81 LEU A CA 1
ATOM 592 C C . LEU A 1 81 ? 3.091 2.505 -4.152 1.00 94.94 81 LEU A C 1
ATOM 594 O O . LEU A 1 81 ? 3.967 3.346 -4.355 1.00 94.94 81 LEU A O 1
ATOM 598 N N . TRP A 1 82 ? 2.788 2.115 -2.912 1.00 92.75 82 TRP A N 1
ATOM 599 C CA . TRP A 1 82 ? 3.441 2.689 -1.736 1.00 92.75 82 TRP A CA 1
ATOM 600 C C . TRP A 1 82 ? 4.952 2.399 -1.698 1.00 92.75 82 TRP A C 1
ATOM 602 O O . TRP A 1 82 ? 5.391 1.288 -1.375 1.00 92.75 82 TRP A O 1
ATOM 612 N N . GLY A 1 83 ? 5.748 3.432 -1.977 1.00 86.81 83 GLY A N 1
ATOM 613 C CA . GLY A 1 83 ? 7.205 3.363 -2.108 1.00 86.81 83 GLY A CA 1
ATOM 614 C C . GLY A 1 83 ? 7.726 3.787 -3.482 1.00 86.81 83 GLY A C 1
ATOM 615 O O . GLY A 1 83 ? 8.934 3.956 -3.620 1.00 86.81 83 GLY A O 1
ATOM 616 N N . VAL A 1 84 ? 6.840 3.990 -4.460 1.00 93.25 84 VAL A N 1
ATOM 617 C CA . VAL A 1 84 ? 7.164 4.586 -5.759 1.00 93.25 84 VAL A CA 1
ATOM 618 C C . VAL A 1 84 ? 6.972 6.097 -5.660 1.00 93.25 84 VAL A C 1
ATOM 620 O O . VAL A 1 84 ? 5.863 6.581 -5.457 1.00 93.25 84 VAL A O 1
ATOM 623 N N . GLY A 1 85 ? 8.073 6.844 -5.750 1.00 94.12 85 GLY A N 1
ATOM 624 C CA . GLY A 1 85 ? 8.041 8.308 -5.791 1.00 94.12 85 GLY A CA 1
ATOM 625 C C . GLY A 1 85 ? 7.758 8.855 -7.199 1.00 94.12 85 GLY A C 1
ATOM 626 O O . GLY A 1 85 ? 7.834 8.096 -8.168 1.00 94.12 85 GLY A O 1
ATOM 627 N N . PRO A 1 86 ? 7.513 10.173 -7.344 1.00 95.88 86 PRO A N 1
ATOM 628 C CA . PRO A 1 86 ? 7.162 10.799 -8.625 1.00 95.88 86 PRO A CA 1
ATOM 629 C C . PRO A 1 86 ? 8.142 10.481 -9.761 1.00 95.88 86 PRO A C 1
ATOM 631 O O . PRO A 1 86 ? 7.724 10.001 -10.808 1.00 95.88 86 PRO A O 1
ATOM 634 N N . LYS A 1 87 ? 9.453 10.612 -9.508 1.00 96.56 87 LYS A N 1
ATOM 635 C CA . LYS A 1 87 ? 10.504 10.305 -10.496 1.00 96.56 87 LYS A CA 1
ATOM 636 C C . LYS A 1 87 ? 10.499 8.844 -10.952 1.00 96.56 87 LYS A C 1
ATOM 638 O O . LYS A 1 87 ? 10.709 8.559 -12.124 1.00 96.56 87 LYS A O 1
ATOM 643 N N . ALA A 1 88 ? 10.274 7.910 -10.025 1.00 96.88 88 ALA A N 1
ATOM 644 C CA . ALA A 1 88 ? 10.214 6.488 -10.353 1.00 96.88 88 ALA A CA 1
ATOM 645 C C . ALA A 1 88 ? 8.961 6.169 -11.182 1.00 96.88 88 ALA A C 1
ATOM 647 O O . ALA A 1 88 ? 9.041 5.420 -12.150 1.00 96.88 88 ALA A O 1
ATOM 648 N N . ALA A 1 89 ? 7.822 6.782 -10.850 1.00 97.56 89 ALA A N 1
ATOM 649 C CA . ALA A 1 89 ? 6.613 6.657 -11.654 1.00 97.56 89 ALA A CA 1
ATOM 650 C C . ALA A 1 89 ? 6.802 7.229 -13.068 1.00 97.56 89 ALA A C 1
ATOM 652 O O . ALA A 1 89 ? 6.491 6.548 -14.035 1.00 97.56 89 ALA A O 1
ATOM 653 N N . GLU A 1 90 ? 7.387 8.420 -13.208 1.00 98.06 90 GLU A N 1
ATOM 654 C CA . GLU A 1 90 ? 7.688 9.034 -14.513 1.00 98.06 90 GLU A CA 1
ATOM 655 C C . GLU A 1 90 ? 8.638 8.169 -15.360 1.00 98.06 90 GLU A C 1
ATOM 657 O O . GLU A 1 90 ? 8.447 8.008 -16.570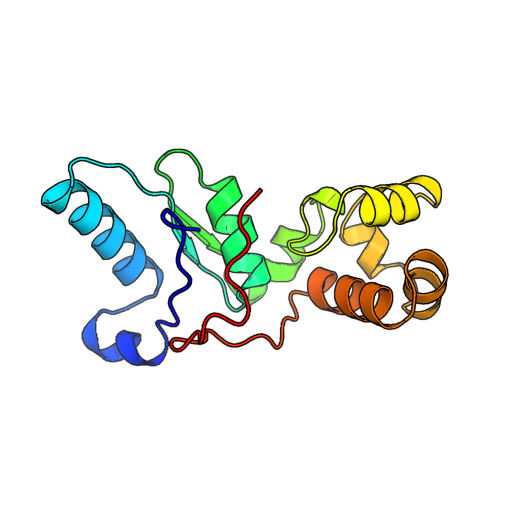 1.00 98.06 90 GLU A O 1
ATOM 662 N N . ALA A 1 91 ? 9.644 7.552 -14.732 1.00 98.00 91 ALA A N 1
ATOM 663 C CA . ALA A 1 91 ? 10.561 6.640 -15.410 1.00 98.00 91 ALA A CA 1
ATOM 664 C C . ALA A 1 91 ? 9.856 5.379 -15.951 1.00 98.00 91 ALA A C 1
ATOM 666 O O . ALA A 1 91 ? 10.223 4.890 -17.021 1.00 98.00 91 ALA A O 1
ATOM 667 N N . LEU A 1 92 ? 8.838 4.871 -15.251 1.00 98.25 92 LEU A N 1
ATOM 668 C CA . LEU A 1 92 ? 8.001 3.761 -15.723 1.00 98.25 92 LEU A CA 1
ATOM 669 C C . LEU A 1 92 ? 7.028 4.217 -16.820 1.00 98.25 92 LEU A C 1
ATOM 671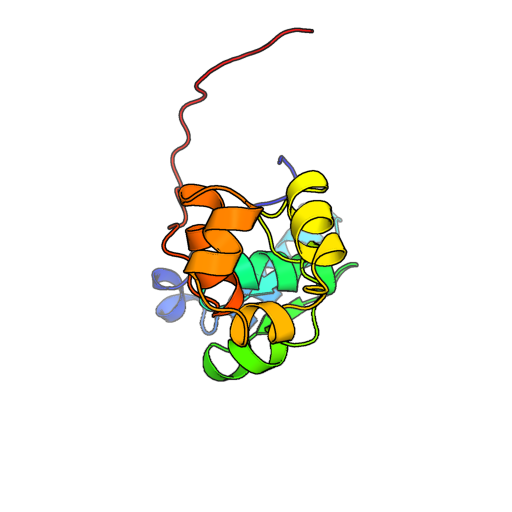 O O . LEU A 1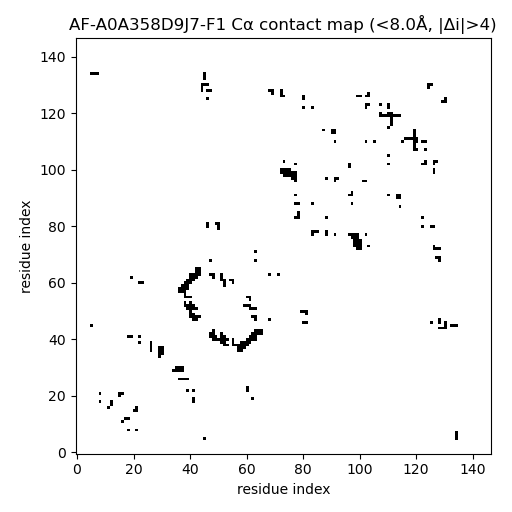 92 ? 6.967 3.612 -17.891 1.00 98.25 92 LEU A O 1
ATOM 675 N N . GLU A 1 93 ? 6.322 5.324 -16.597 1.00 98.31 93 GLU A N 1
ATOM 676 C CA . GLU A 1 93 ? 5.297 5.844 -17.507 1.00 98.31 93 GLU A CA 1
ATOM 677 C C . GLU A 1 93 ? 5.874 6.264 -18.865 1.00 98.31 93 GLU A C 1
ATOM 679 O O . GLU A 1 93 ? 5.263 5.992 -19.900 1.00 98.31 93 GLU A O 1
ATOM 684 N N . SER A 1 94 ? 7.081 6.844 -18.887 1.00 97.50 94 SER A N 1
ATOM 685 C CA . SER A 1 94 ? 7.813 7.168 -20.128 1.00 97.50 94 SER A CA 1
ATOM 686 C C . SER A 1 94 ? 8.179 5.937 -20.967 1.00 97.50 94 SER A C 1
ATOM 688 O O . SER A 1 94 ? 8.497 6.068 -22.145 1.00 97.50 94 SER A O 1
ATOM 690 N N . ARG A 1 95 ? 8.097 4.735 -20.382 1.00 97.19 95 ARG A N 1
ATOM 691 C CA . ARG A 1 95 ? 8.306 3.436 -21.043 1.00 97.19 95 ARG A CA 1
ATOM 692 C C . ARG A 1 95 ? 6.996 2.686 -21.295 1.00 97.19 95 ARG A C 1
ATOM 694 O O . ARG A 1 95 ? 7.026 1.511 -21.638 1.00 97.19 95 ARG A O 1
ATOM 701 N N . GLY A 1 96 ? 5.851 3.347 -21.116 1.00 97.69 96 GLY A N 1
ATOM 702 C CA . GLY A 1 96 ? 4.527 2.756 -21.316 1.00 97.69 96 GLY A CA 1
ATOM 703 C C . GLY A 1 96 ? 4.001 1.939 -20.134 1.00 97.69 96 GLY A C 1
ATOM 704 O O . GLY A 1 96 ? 2.876 1.463 -20.213 1.00 97.69 96 GLY A O 1
ATOM 705 N N . ILE A 1 97 ? 4.755 1.826 -19.036 1.00 98.44 97 ILE A N 1
ATOM 706 C CA . ILE A 1 97 ? 4.367 1.072 -17.837 1.00 98.44 97 ILE A CA 1
ATOM 707 C C . ILE A 1 97 ? 3.594 2.019 -16.912 1.00 98.44 97 ILE A C 1
ATOM 709 O O . ILE A 1 97 ? 4.186 2.788 -16.153 1.00 98.44 97 ILE A O 1
ATOM 713 N N . ARG A 1 98 ? 2.263 2.016 -17.009 1.00 98.38 98 ARG A N 1
ATOM 714 C CA . ARG A 1 98 ? 1.384 2.979 -16.320 1.00 98.38 98 ARG A CA 1
ATOM 715 C C . ARG A 1 98 ? 0.588 2.347 -15.189 1.00 98.38 98 ARG A C 1
ATOM 717 O O . ARG A 1 98 ? 0.248 3.036 -14.225 1.00 98.38 98 ARG A O 1
ATOM 724 N N . THR A 1 99 ? 0.308 1.054 -15.284 1.00 98.69 99 THR A N 1
ATOM 725 C CA . THR A 1 99 ? -0.481 0.287 -14.320 1.00 98.69 99 THR A CA 1
ATOM 726 C C . THR A 1 99 ? 0.343 -0.806 -13.649 1.00 98.69 99 THR A C 1
ATOM 728 O O . THR A 1 99 ? 1.428 -1.171 -14.100 1.00 98.69 99 THR A O 1
ATOM 731 N N . VAL A 1 100 ? -0.172 -1.348 -12.548 1.00 98.31 100 VAL A N 1
ATOM 732 C CA . VAL A 1 100 ? 0.426 -2.523 -11.911 1.00 98.31 100 VAL A CA 1
ATOM 733 C C . VAL A 1 100 ? 0.335 -3.746 -12.826 1.00 98.31 100 VAL A C 1
ATOM 735 O O . VAL A 1 100 ? 1.272 -4.537 -12.833 1.00 98.31 100 VAL A O 1
ATOM 738 N N . ALA A 1 101 ? -0.727 -3.885 -13.627 1.00 98.62 101 ALA A N 1
ATOM 739 C CA . ALA A 1 101 ? -0.813 -4.924 -14.654 1.00 98.62 101 ALA A CA 1
ATOM 740 C C . ALA A 1 101 ? 0.375 -4.852 -15.631 1.00 98.62 101 ALA A C 1
ATOM 742 O O . ALA A 1 101 ? 1.056 -5.857 -15.826 1.00 98.62 101 ALA A O 1
ATOM 743 N N . ASP A 1 102 ? 0.728 -3.655 -16.109 1.00 98.50 102 ASP A N 1
ATOM 744 C CA . ASP A 1 102 ? 1.896 -3.471 -16.983 1.00 98.50 102 ASP A CA 1
ATOM 745 C C . ASP A 1 102 ? 3.197 -3.914 -16.283 1.00 98.50 102 ASP A C 1
ATOM 747 O O . ASP A 1 102 ? 4.065 -4.548 -16.883 1.00 98.50 102 ASP A O 1
ATOM 751 N N . VAL A 1 103 ? 3.343 -3.624 -14.983 1.00 98.19 103 VAL A N 1
ATOM 752 C CA . VAL A 1 103 ? 4.501 -4.074 -14.183 1.00 98.19 103 VAL A CA 1
ATOM 753 C C . VAL A 1 103 ? 4.534 -5.601 -14.045 1.00 98.19 103 VAL A C 1
ATOM 755 O O . VAL A 1 103 ? 5.617 -6.191 -14.016 1.00 98.19 103 VAL A O 1
ATOM 758 N N . LEU A 1 104 ? 3.376 -6.257 -13.936 1.00 97.81 104 LEU A N 1
ATOM 759 C CA . LEU A 1 104 ? 3.283 -7.716 -13.842 1.00 97.81 104 LEU A CA 1
ATOM 760 C C . LEU A 1 104 ? 3.741 -8.398 -15.135 1.00 97.81 104 LEU A C 1
ATOM 762 O O . LEU A 1 104 ? 4.414 -9.428 -15.053 1.00 97.81 104 LEU A O 1
ATOM 766 N N . GLU A 1 105 ? 3.442 -7.796 -16.285 1.00 97.75 105 GLU A N 1
ATOM 767 C CA . GLU A 1 105 ? 3.848 -8.263 -17.617 1.00 97.75 105 GLU A CA 1
ATOM 768 C C . GLU A 1 105 ? 5.286 -7.863 -17.987 1.00 97.75 105 GLU A C 1
ATOM 770 O O . GLU A 1 105 ? 5.889 -8.432 -18.897 1.00 97.75 105 GLU A O 1
ATOM 775 N N . THR A 1 106 ? 5.879 -6.918 -17.256 1.00 97.94 106 THR A N 1
ATOM 776 C CA . THR A 1 106 ? 7.241 -6.444 -17.510 1.00 97.94 106 THR A CA 1
ATOM 777 C C . THR A 1 106 ? 8.293 -7.355 -16.853 1.00 97.94 106 THR A C 1
ATOM 779 O O . THR A 1 106 ? 8.251 -7.583 -15.637 1.00 97.94 106 THR A O 1
ATOM 782 N N . PRO A 1 107 ? 9.315 -7.827 -17.599 1.00 97.50 107 PRO A N 1
ATOM 783 C CA . PRO A 1 107 ? 10.440 -8.556 -17.017 1.00 97.50 107 PRO A CA 1
ATOM 784 C C . PRO A 1 107 ? 11.186 -7.730 -15.961 1.00 97.50 107 PRO A C 1
ATOM 786 O O . PRO A 1 107 ? 11.469 -6.550 -16.173 1.00 97.50 107 PRO A O 1
ATOM 789 N N . GLN A 1 108 ? 11.594 -8.359 -14.855 1.00 97.75 108 GLN A N 1
ATOM 790 C CA . GLN A 1 108 ? 12.275 -7.677 -13.744 1.00 97.75 108 GLN A CA 1
ATOM 791 C C . GLN A 1 108 ? 13.493 -6.852 -14.200 1.00 97.75 108 GLN A C 1
ATOM 793 O O . GLN A 1 108 ? 13.618 -5.688 -13.832 1.00 97.75 108 GLN A O 1
ATOM 798 N N . ALA A 1 109 ? 14.327 -7.399 -15.089 1.00 97.69 109 ALA A N 1
ATOM 799 C CA . ALA A 1 109 ? 15.505 -6.708 -15.619 1.00 97.69 109 ALA A CA 1
ATOM 800 C C . ALA A 1 109 ? 15.177 -5.404 -16.385 1.00 97.69 109 ALA A C 1
ATOM 802 O O . ALA A 1 109 ? 16.012 -4.507 -16.498 1.00 97.69 109 ALA A O 1
ATOM 803 N N . VAL A 1 110 ? 13.969 -5.263 -16.944 1.00 97.56 110 VAL A N 1
ATOM 804 C CA . VAL A 1 110 ? 13.518 -4.002 -17.563 1.00 97.56 110 VAL A CA 1
ATOM 805 C C . VAL A 1 110 ? 13.222 -2.962 -16.481 1.00 97.56 110 VAL A C 1
ATOM 807 O O . VAL A 1 110 ? 13.653 -1.817 -16.614 1.00 97.56 110 VAL A O 1
ATOM 810 N N . LEU A 1 111 ? 12.557 -3.364 -15.394 1.00 98.19 111 LEU A N 1
ATOM 811 C CA . LEU A 1 111 ? 12.266 -2.493 -14.249 1.00 98.19 111 LEU A CA 1
ATOM 812 C C . LEU A 1 111 ? 13.559 -2.021 -13.569 1.00 98.19 111 LEU A C 1
ATOM 814 O O . LEU A 1 111 ? 13.701 -0.841 -13.261 1.00 98.19 111 LEU A O 1
ATOM 818 N N . GLU A 1 112 ? 14.530 -2.917 -13.396 1.00 98.19 112 GLU A N 1
ATOM 819 C CA . GLU A 1 112 ? 15.842 -2.601 -12.817 1.00 98.19 112 GLU A CA 1
ATOM 820 C C . GLU A 1 112 ? 16.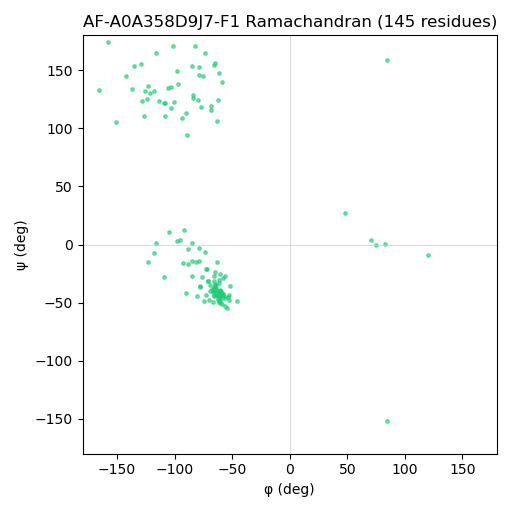659 -1.651 -13.695 1.00 98.19 112 GLU A C 1
ATOM 822 O O . GLU A 1 112 ? 17.272 -0.721 -13.180 1.00 98.19 112 GLU A O 1
ATOM 827 N N . ARG A 1 113 ? 16.626 -1.807 -15.024 1.00 97.38 113 ARG A N 1
ATOM 828 C CA . ARG A 1 113 ? 17.264 -0.839 -15.935 1.00 97.38 113 ARG A CA 1
ATOM 829 C C . ARG A 1 113 ? 16.591 0.532 -15.904 1.00 97.38 113 ARG A C 1
ATOM 831 O O . ARG A 1 113 ? 17.262 1.536 -16.117 1.00 97.38 113 ARG A O 1
ATOM 838 N N . 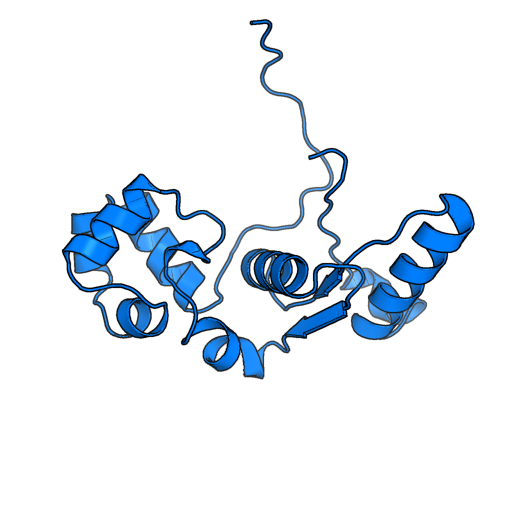ALA A 1 114 ? 15.282 0.584 -15.667 1.00 96.62 114 ALA A N 1
ATOM 839 C CA . ALA A 1 114 ? 14.541 1.840 -15.603 1.00 96.62 114 ALA A CA 1
ATOM 840 C C . ALA A 1 114 ? 14.728 2.579 -14.266 1.00 96.62 114 ALA A C 1
ATOM 842 O O . ALA A 1 114 ? 14.762 3.808 -14.257 1.00 96.62 114 ALA A O 1
ATOM 843 N N . LEU A 1 115 ? 14.832 1.848 -13.151 1.00 97.44 115 LEU A N 1
ATOM 844 C CA . LEU A 1 115 ? 14.757 2.405 -11.793 1.00 97.44 115 LEU A CA 1
ATOM 845 C C . LEU A 1 115 ? 16.029 2.211 -10.952 1.00 97.44 115 LEU A C 1
ATOM 847 O O . LEU A 1 115 ? 16.117 2.735 -9.842 1.00 97.44 115 LEU A O 1
ATOM 851 N N . GLY A 1 116 ? 16.997 1.450 -11.457 1.00 97.62 116 GLY A N 1
ATOM 852 C CA . GLY A 1 116 ? 18.104 0.892 -10.687 1.00 97.62 116 GLY A CA 1
ATOM 853 C C . GLY A 1 116 ? 17.727 -0.433 -10.000 1.00 97.62 116 GLY A C 1
ATOM 854 O O . GLY A 1 116 ? 16.539 -0.687 -9.771 1.00 97.62 116 GLY A O 1
ATOM 855 N N . PRO A 1 117 ? 18.714 -1.274 -9.622 1.00 97.19 117 PRO A N 1
ATOM 856 C CA . PRO A 1 117 ? 18.466 -2.639 -9.142 1.00 97.19 117 PRO A CA 1
ATOM 857 C C . PRO A 1 117 ? 17.512 -2.710 -7.942 1.00 97.19 117 PRO A C 1
ATOM 859 O O . PRO A 1 117 ? 16.472 -3.358 -8.002 1.00 97.19 117 PRO A O 1
ATOM 862 N N . ALA A 1 118 ? 17.804 -1.954 -6.879 1.00 95.94 118 ALA A N 1
ATOM 863 C CA . ALA A 1 118 ? 17.036 -2.021 -5.635 1.00 95.94 118 ALA A CA 1
ATOM 864 C C . ALA A 1 118 ? 15.579 -1.546 -5.795 1.00 95.94 118 ALA A C 1
ATOM 866 O O . ALA A 1 118 ? 14.658 -2.116 -5.209 1.00 95.94 118 ALA A O 1
ATOM 867 N N . MET A 1 119 ? 15.348 -0.486 -6.578 1.00 96.44 119 MET A N 1
ATOM 868 C CA . MET A 1 119 ? 13.995 0.027 -6.800 1.00 96.44 119 MET A CA 1
ATOM 869 C C . MET A 1 119 ? 13.224 -0.835 -7.806 1.00 96.44 119 MET A C 1
ATOM 871 O O . MET A 1 119 ? 12.031 -1.060 -7.609 1.00 96.44 119 MET A O 1
ATOM 875 N N . GLY A 1 120 ? 13.890 -1.356 -8.841 1.00 97.50 120 GLY A N 1
ATOM 876 C CA . GLY A 1 120 ? 13.295 -2.283 -9.804 1.00 97.50 120 GLY A CA 1
ATOM 877 C C . GLY A 1 120 ? 12.799 -3.565 -9.140 1.00 97.50 120 GLY A C 1
ATOM 878 O O . GLY A 1 120 ? 11.626 -3.911 -9.284 1.00 97.50 120 GLY A O 1
ATOM 879 N N . GLU A 1 121 ? 13.646 -4.207 -8.329 1.00 97.25 121 GLU A N 1
ATOM 880 C CA . GLU A 1 121 ? 13.275 -5.382 -7.530 1.00 97.25 121 GLU A CA 1
ATOM 881 C C . GLU A 1 121 ? 12.108 -5.070 -6.581 1.00 97.25 121 GLU A C 1
ATOM 883 O O . GLU A 1 121 ? 11.150 -5.842 -6.454 1.00 97.25 121 GLU A O 1
ATOM 888 N N . ARG A 1 122 ? 12.148 -3.908 -5.919 1.00 95.94 122 ARG A N 1
ATOM 889 C CA . ARG A 1 122 ? 11.073 -3.486 -5.021 1.00 95.94 122 ARG A CA 1
ATOM 890 C C . ARG A 1 122 ? 9.749 -3.327 -5.762 1.00 95.94 122 ARG A C 1
ATOM 892 O O . ARG A 1 122 ? 8.747 -3.866 -5.303 1.00 95.94 122 ARG A O 1
ATOM 899 N N . VAL A 1 123 ? 9.721 -2.611 -6.886 1.00 97.38 123 VAL A N 1
ATOM 900 C CA . VAL A 1 123 ? 8.506 -2.427 -7.698 1.00 97.38 123 VAL A CA 1
ATOM 901 C C . VAL A 1 123 ? 7.975 -3.770 -8.194 1.00 97.38 123 VAL A C 1
ATOM 903 O O . VAL A 1 123 ? 6.776 -4.025 -8.086 1.00 97.38 123 VAL A O 1
ATOM 906 N N . TRP A 1 124 ? 8.866 -4.654 -8.648 1.00 97.88 124 TRP A N 1
ATOM 907 C CA . TRP A 1 124 ? 8.516 -5.999 -9.096 1.00 97.88 124 TRP A CA 1
ATOM 908 C C . TRP A 1 124 ? 7.819 -6.825 -8.002 1.00 97.88 124 TRP A C 1
ATOM 910 O O . TRP A 1 124 ? 6.809 -7.484 -8.2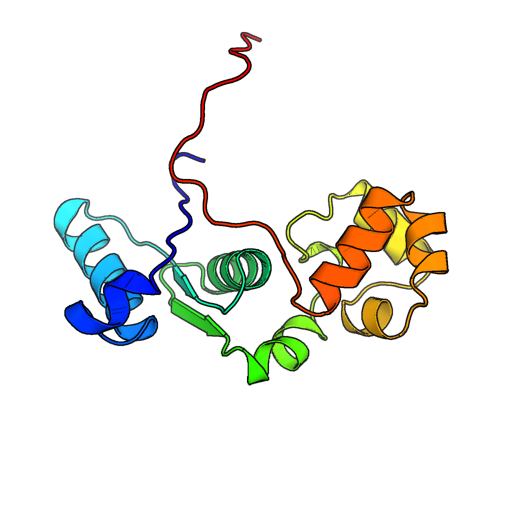74 1.00 97.88 124 TRP A O 1
ATOM 920 N N . ASN A 1 125 ? 8.315 -6.757 -6.762 1.00 97.44 125 ASN A N 1
ATOM 921 C CA . ASN A 1 125 ? 7.717 -7.433 -5.610 1.00 97.44 125 ASN A CA 1
ATOM 922 C C . ASN A 1 125 ? 6.380 -6.803 -5.190 1.00 97.44 125 ASN A C 1
ATOM 924 O O . ASN A 1 125 ? 5.389 -7.518 -5.031 1.00 97.44 125 ASN A O 1
ATOM 928 N N . LEU A 1 126 ? 6.328 -5.472 -5.061 1.00 96.88 126 LEU A N 1
ATOM 929 C CA . LEU A 1 126 ? 5.126 -4.757 -4.621 1.00 96.88 126 LEU A CA 1
ATOM 930 C C . LEU A 1 126 ? 3.949 -4.958 -5.584 1.00 96.88 126 LEU A C 1
ATOM 932 O O . LEU A 1 126 ? 2.832 -5.197 -5.131 1.00 96.88 126 LEU A O 1
ATOM 936 N N . ALA A 1 127 ? 4.204 -4.954 -6.897 1.00 97.19 127 ALA A N 1
ATOM 937 C CA . ALA A 1 127 ? 3.195 -5.243 -7.919 1.00 97.19 127 ALA A CA 1
ATOM 938 C C . ALA A 1 127 ? 2.539 -6.625 -7.749 1.00 97.19 127 ALA A C 1
ATOM 940 O O . ALA A 1 127 ? 1.374 -6.811 -8.085 1.00 97.19 127 ALA A O 1
ATOM 941 N N . ARG A 1 128 ? 3.272 -7.586 -7.174 1.00 97.19 128 ARG A N 1
ATOM 942 C CA . ARG A 1 128 ? 2.810 -8.952 -6.874 1.00 97.19 128 ARG A CA 1
ATOM 943 C C . ARG A 1 128 ? 2.235 -9.083 -5.460 1.00 97.19 128 ARG A C 1
ATOM 945 O O . ARG A 1 128 ? 2.085 -10.195 -4.963 1.00 97.19 128 ARG A O 1
ATOM 952 N N . GLY A 1 129 ? 1.979 -7.964 -4.779 1.00 96.31 129 GLY A N 1
ATOM 953 C CA . GLY A 1 129 ? 1.505 -7.931 -3.395 1.00 96.31 129 GLY A CA 1
ATOM 954 C C . GLY A 1 129 ? 2.544 -8.357 -2.356 1.00 96.31 129 GLY A C 1
ATOM 955 O O . GLY A 1 129 ? 2.219 -8.416 -1.169 1.00 96.31 129 GLY A O 1
ATOM 956 N N . ARG A 1 130 ? 3.788 -8.632 -2.770 1.00 96.56 130 ARG A N 1
ATOM 957 C CA . ARG A 1 130 ? 4.861 -9.110 -1.894 1.00 96.56 130 ARG A CA 1
ATOM 958 C C . ARG A 1 130 ? 5.538 -7.935 -1.214 1.00 96.56 130 ARG A C 1
ATOM 960 O O . ARG A 1 130 ? 6.021 -7.010 -1.860 1.00 96.56 130 ARG A O 1
ATOM 967 N N . ASP A 1 131 ? 5.606 -7.998 0.107 1.00 95.38 131 ASP A N 1
ATOM 968 C CA . ASP A 1 131 ? 6.267 -6.987 0.917 1.00 95.38 131 ASP A CA 1
ATOM 969 C C . ASP A 1 131 ? 6.807 -7.629 2.196 1.00 95.38 131 ASP A C 1
ATOM 971 O O . ASP A 1 131 ? 6.052 -7.945 3.113 1.00 95.38 131 ASP A O 1
ATOM 975 N N . ALA A 1 132 ? 8.125 -7.823 2.248 1.00 90.00 132 ALA A N 1
ATOM 976 C CA . ALA A 1 132 ? 8.805 -8.457 3.376 1.00 90.00 132 ALA A CA 1
ATOM 977 C C . ALA A 1 132 ? 8.904 -7.555 4.622 1.00 90.00 132 ALA A C 1
ATOM 979 O O . ALA A 1 132 ? 9.375 -7.991 5.673 1.00 90.00 132 ALA A O 1
ATOM 980 N N . ARG A 1 133 ? 8.494 -6.281 4.533 1.00 91.88 133 ARG A N 1
ATOM 981 C CA . ARG A 1 133 ? 8.592 -5.348 5.660 1.00 91.88 133 ARG A CA 1
ATOM 982 C C . ARG A 1 133 ? 7.629 -5.764 6.770 1.00 91.88 133 ARG A C 1
ATOM 984 O O . ARG A 1 133 ? 6.413 -5.715 6.602 1.00 91.88 133 ARG A O 1
ATOM 991 N N . ALA A 1 134 ? 8.172 -6.064 7.944 1.00 89.50 134 ALA A N 1
ATOM 992 C CA . ALA A 1 134 ? 7.381 -6.273 9.149 1.00 89.50 134 ALA A CA 1
ATOM 993 C C . ALA A 1 134 ? 6.832 -4.948 9.721 1.00 89.50 134 ALA A C 1
ATOM 995 O O . ALA A 1 134 ? 7.258 -3.838 9.365 1.00 89.50 134 ALA A O 1
ATOM 996 N N . VAL A 1 135 ? 5.855 -5.055 10.625 1.00 89.44 135 VAL A N 1
ATOM 997 C CA . VAL A 1 135 ? 5.488 -3.948 11.517 1.00 89.44 135 VAL A CA 1
ATOM 998 C C . VAL A 1 135 ? 6.539 -3.885 12.620 1.00 89.44 135 VAL A C 1
ATOM 1000 O O . VAL A 1 135 ? 6.716 -4.843 13.362 1.00 89.44 135 VAL A O 1
ATOM 1003 N N . THR A 1 136 ? 7.257 -2.769 12.703 1.00 83.00 136 THR A N 1
ATOM 1004 C CA . THR A 1 136 ? 8.251 -2.525 13.751 1.00 83.00 136 THR A CA 1
ATOM 1005 C C . THR A 1 136 ? 7.623 -1.620 14.801 1.00 83.00 136 THR A C 1
ATOM 1007 O O . THR A 1 136 ? 7.153 -0.534 14.463 1.00 83.00 136 THR A O 1
ATOM 1010 N N . THR A 1 137 ? 7.595 -2.069 16.053 1.00 77.81 137 THR A N 1
ATOM 1011 C CA . THR A 1 137 ? 7.032 -1.322 17.192 1.00 77.81 137 THR A CA 1
ATOM 1012 C C . THR A 1 137 ? 8.052 -0.402 17.859 1.00 77.81 137 THR A C 1
ATOM 1014 O O . THR A 1 137 ? 7.673 0.525 18.565 1.00 77.81 137 THR A O 1
ATOM 1017 N N . THR A 1 138 ? 9.342 -0.620 17.603 1.00 69.00 138 THR A N 1
ATOM 1018 C CA . THR A 1 138 ? 10.448 0.196 18.102 1.00 69.00 138 THR A CA 1
ATOM 1019 C C . THR A 1 138 ? 11.056 1.016 16.967 1.00 69.00 138 THR A C 1
ATOM 1021 O O . THR A 1 138 ? 11.520 0.488 15.957 1.00 69.00 138 THR A O 1
ATOM 1024 N N . ARG A 1 139 ? 11.068 2.341 17.115 1.00 59.56 139 ARG A N 1
ATOM 1025 C CA . ARG A 1 139 ? 11.788 3.242 16.212 1.00 59.56 139 ARG A CA 1
ATOM 1026 C C . ARG A 1 139 ? 12.693 4.130 17.051 1.00 59.56 139 ARG A C 1
ATOM 1028 O O . ARG A 1 139 ? 12.205 4.985 17.774 1.00 59.56 139 ARG A O 1
ATOM 1035 N N . VAL A 1 140 ? 14.000 3.919 16.940 1.00 54.09 140 VAL A N 1
ATOM 1036 C CA . VAL A 1 140 ? 14.996 4.862 17.459 1.00 54.09 140 VAL A CA 1
ATOM 1037 C C . VAL A 1 140 ? 15.101 5.997 16.444 1.00 54.09 140 VAL A C 1
ATOM 1039 O O . VAL A 1 140 ? 15.306 5.739 15.252 1.00 54.09 140 VAL A O 1
ATOM 1042 N N . GLU A 1 141 ? 14.893 7.240 16.875 1.00 53.31 141 GLU A N 1
ATOM 1043 C CA . GLU A 1 141 ? 15.130 8.397 16.014 1.00 53.31 141 GLU A CA 1
ATOM 1044 C C . GLU A 1 141 ? 16.611 8.457 15.637 1.00 53.31 141 GLU A C 1
ATOM 1046 O O . GLU A 1 141 ? 17.486 8.423 16.496 1.00 53.31 141 GLU A O 1
ATOM 1051 N N . LYS A 1 142 ? 16.897 8.480 14.331 1.00 57.19 142 LYS A N 1
ATOM 1052 C CA . LYS A 1 142 ? 18.273 8.460 13.809 1.00 57.19 142 LYS A CA 1
ATOM 1053 C C . LYS A 1 142 ? 18.847 9.856 13.565 1.00 57.19 142 LYS A C 1
ATOM 1055 O O . LYS A 1 142 ? 20.051 9.981 13.382 1.00 57.19 142 LYS A O 1
ATOM 1060 N N . SER A 1 143 ? 17.999 10.880 13.528 1.00 57.03 143 SER A N 1
ATOM 1061 C CA . SER A 1 143 ? 18.397 12.264 13.276 1.00 57.03 143 SER A CA 1
ATOM 1062 C C . SER A 1 143 ? 17.259 13.209 13.650 1.00 57.03 143 SER A C 1
ATOM 1064 O O . SER A 1 143 ? 16.130 12.993 13.206 1.00 57.03 143 SER A O 1
ATOM 1066 N N . VAL A 1 144 ? 17.575 14.268 14.391 1.00 55.88 144 VAL A N 1
ATOM 1067 C CA . VAL A 1 144 ? 16.715 15.447 14.545 1.00 55.88 144 VAL A CA 1
ATOM 1068 C C . VAL A 1 144 ? 17.315 16.530 13.655 1.00 55.88 144 VAL A C 1
ATOM 1070 O O . VAL A 1 144 ? 18.476 16.891 13.830 1.00 55.88 144 VAL A O 1
ATOM 1073 N N . GLY A 1 145 ? 16.562 16.977 12.653 1.00 54.03 145 GLY A N 1
ATOM 1074 C CA . GLY A 1 145 ? 16.948 18.090 11.788 1.00 54.03 145 GLY A CA 1
ATOM 1075 C C . GLY A 1 145 ? 16.179 19.342 12.189 1.00 54.03 145 GLY A C 1
ATOM 1076 O O . GLY A 1 145 ? 14.976 19.256 12.426 1.00 54.03 145 GLY A O 1
ATOM 1077 N N . HIS A 1 146 ? 16.873 20.473 12.265 1.00 44.72 146 HIS A N 1
ATOM 1078 C CA . HIS A 1 146 ? 16.269 21.799 12.343 1.00 44.72 146 HIS A CA 1
ATOM 1079 C C . HIS A 1 146 ? 16.548 22.481 11.001 1.00 44.72 146 HIS A C 1
ATOM 1081 O O . HIS A 1 146 ? 17.712 22.566 10.608 1.00 44.72 146 HIS A O 1
ATOM 1087 N N . GLU A 1 147 ? 15.497 22.885 10.290 1.00 42.53 147 GLU A N 1
ATOM 1088 C CA . GLU A 1 147 ? 15.587 23.843 9.175 1.00 42.53 147 GLU A CA 1
ATOM 1089 C C . GLU A 1 147 ? 15.328 25.259 9.696 1.00 42.53 147 GLU A C 1
ATOM 1091 O O . GLU A 1 147 ? 14.597 25.375 10.716 1.00 42.53 147 GLU A O 1
#

Sequence (147 aa):
SIDEAFLDVRGARRLWGSPGTIARMLRARVRDETGLTCSVGAAATKHVAKMASTLSKPDGLLIVAEADTAAFLAPRSVRALWGVGPKAAEALESRGIRTVADVLETPQAVLERALGPAMGERVWNLARGRDARAVTTTRVEKSVGHE

Foldseek 3Di:
DVQDADDDCPVVCVPQNDPVSVVVVVQVCCCVVPVDAAFWAAEPDPQRRVLRSVVQPDRGYYYQYDVCSLVVQFAAFLCSGVPQDPQLSCLCVVVVNTGLVSLQVDDLVVQCVSRNNVVSVVSNQSSVVHDPDDRDPDDDDPDDDDD

Radius of gyration: 17.19 Å; Cα contacts (8 Å, |Δi|>4): 194; chains: 1; bounding box: 34×39×44 Å

Solvent-accessible surface area (backbone atoms only — not comparable to full-atom values): 8596 Å² total; per-residue (Å²): 112,97,91,58,86,82,82,80,55,78,86,46,33,87,81,55,42,52,72,70,50,43,50,51,53,51,38,51,48,44,29,74,77,69,74,44,83,53,44,40,31,43,42,84,25,59,54,56,14,52,45,31,20,61,71,16,53,80,67,27,75,30,76,45,51,68,90,46,38,60,72,66,38,30,83,34,45,40,66,64,43,80,86,46,50,72,70,55,32,51,48,35,42,79,70,72,35,50,29,23,44,47,48,68,76,45,57,58,72,59,40,18,73,60,55,39,62,72,51,10,54,47,52,51,35,47,52,70,59,46,56,91,68,73,80,74,93,76,79,80,84,89,75,89,86,84,132

Nearest PDB structures (foldseek):
  6juo-assembly2_F  TM=9.259E-01  e=4.082E-09  Mycolicibacterium smegmatis MC2 155
  4f4x-assembly1_A  TM=8.887E-01  e=1.106E-08  Sulfolobus acidocaldarius DSM 639
  6l97-assembly1_A  TM=8.039E-01  e=8.098E-09  Saccharolobus solfataricus P2
  4f50-assembly1_A  TM=8.807E-01  e=8.629E-08  Sulfolobus acidocaldarius DSM 639
  4f4z-assembly1_B  TM=8.640E-01  e=1.334E-07  Saccharolobus solfataricus P2

Secondary structure (DSSP, 8-state):
--S------GGGHHHH-SHHHHHHHHHHHHHHHHS----EEE-SSHHHHHHHHHHTTTT-EEE--TTTHHHHHTTSBGGGSTT--HHHHHHHHTTT--BHHHHHHS-HHHHHHHH-HHHHHHHHHHHTT---PPPPS----------

Mean predicted aligned error: 4.5 Å

pLDDT: mean 93.22, std 11.09, range [42.53, 98.69]